Protein AF-A0A257RUN4-F1 (afdb_monomer_lite)

Sequence (167 aa):
LTRYGQDESTIVAGILHDVVEDCIREHYTRDMLEQRIGDKFGPEALDKATAAAERILDDDGVELSHQERKDDYLTRLAQAPDGARWVAAAEAIHNASTILADLKRTIDPDSVWGRFHWGKDGTIRWYRRLYERLLDQGFKAPIMHELGQAVEALERQSEIHTLSSHT

Radius of gyration: 16.94 Å; chains: 1; bounding box: 47×38×40 Å

pLDDT: mean 93.84, std 9.88, range [38.5, 98.69]

Secondary structure (DSSP, 8-state):
-GGGT--HHHHHHHHHHHHHHHHHHTT--HHHHIIIIIHHH-HHHHHHHHHHSPPSB-TTSPBPPHHHHHHHHHHHHHHS-HHHHHHHHHHHHHHHHHHHHHHHH-S-SHHHHTTSTTHHHHHHHHHHHHHHHHHHTT---THHHHHHHHHHHHHHHHHHHHHHTT-

Foldseek 3Di:
DVVQVDDQLLVLLLVCQVVLQVCQVVVPDPVRCCVPPCVVRNPSSSLLSNLLHFHQADPVRHGDDPVRSLVVSLVSVLVHDLSNLVSNLVVLLVVLVVLLVCCVPDPDNQVSQVVDPLGQVVVLVSLVSSLVSCVVSVVPRPSSVSSVVSSVSSVVVVVVVVVVVVD

Structure (mmCIF, N/CA/C/O backbone):
data_AF-A0A257RUN4-F1
#
_entry.id   AF-A0A257RUN4-F1
#
loop_
_atom_site.group_PDB
_atom_site.id
_atom_site.type_symbol
_atom_site.label_atom_id
_atom_site.label_alt_id
_atom_site.label_comp_id
_atom_site.label_asym_id
_atom_site.label_entity_id
_atom_site.label_seq_id
_atom_site.pdbx_PDB_ins_code
_atom_site.Cartn_x
_atom_site.Cartn_y
_atom_site.Cartn_z
_atom_site.occupancy
_atom_site.B_iso_or_equiv
_atom_site.auth_seq_id
_atom_site.auth_comp_id
_atom_site.auth_asym_id
_atom_site.auth_atom_id
_atom_site.pdbx_PDB_model_num
ATOM 1 N N . LEU A 1 1 ? -6.415 -11.940 1.304 1.00 97.25 1 LEU A N 1
ATOM 2 C CA . LEU A 1 1 ? -6.977 -11.699 2.656 1.00 97.25 1 LEU A CA 1
ATOM 3 C C . LEU A 1 1 ? -7.804 -12.881 3.169 1.00 97.25 1 LEU A C 1
ATOM 5 O O . LEU A 1 1 ? -7.359 -13.520 4.109 1.00 97.25 1 LEU A O 1
ATOM 9 N N . THR A 1 2 ? -8.911 -13.275 2.524 1.00 97.50 2 THR A N 1
ATOM 10 C CA . THR A 1 2 ? -9.735 -14.431 2.963 1.00 97.50 2 THR A CA 1
ATOM 11 C C . THR A 1 2 ? -8.955 -15.748 3.078 1.00 97.50 2 THR A C 1
ATOM 13 O O . THR A 1 2 ? -9.112 -16.470 4.055 1.00 97.50 2 THR A O 1
ATOM 16 N N . ARG A 1 3 ? -8.040 -16.029 2.133 1.00 97.31 3 ARG A N 1
ATOM 17 C CA . ARG A 1 3 ? -7.131 -17.201 2.168 1.00 97.31 3 ARG A CA 1
ATOM 18 C C . ARG A 1 3 ? -6.248 -17.268 3.424 1.00 97.31 3 ARG A C 1
ATOM 20 O O . ARG A 1 3 ? -5.768 -18.338 3.769 1.00 97.31 3 ARG A O 1
ATOM 27 N N . TYR A 1 4 ? -6.047 -16.132 4.086 1.00 97.31 4 TYR A N 1
ATOM 28 C CA . TYR A 1 4 ? -5.249 -15.993 5.300 1.00 97.31 4 TYR A CA 1
ATOM 29 C C . TYR A 1 4 ? -6.106 -15.839 6.565 1.00 97.31 4 TYR A C 1
ATOM 31 O O . TYR A 1 4 ? -5.572 -15.488 7.613 1.00 97.31 4 TYR A O 1
ATOM 39 N N . GLY A 1 5 ? -7.424 -16.061 6.474 1.00 97.62 5 GLY A N 1
ATOM 40 C CA . GLY A 1 5 ? -8.329 -16.016 7.626 1.00 97.62 5 GLY A CA 1
ATOM 41 C C . GLY A 1 5 ? -8.415 -14.651 8.311 1.00 97.62 5 GLY A C 1
ATOM 42 O O . GLY A 1 5 ? -8.646 -14.602 9.514 1.00 97.62 5 GLY A O 1
ATOM 43 N N . GLN A 1 6 ? -8.183 -13.559 7.575 1.00 98.44 6 GLN A N 1
ATOM 44 C CA . GLN A 1 6 ? -8.330 -12.207 8.120 1.00 98.44 6 GLN A CA 1
ATOM 45 C C . GLN A 1 6 ? -9.785 -11.910 8.492 1.00 98.44 6 GLN A C 1
ATOM 47 O O . GLN A 1 6 ? -10.707 -12.490 7.917 1.00 98.44 6 GLN A O 1
ATOM 52 N N . ASP A 1 7 ? -9.976 -11.005 9.450 1.00 98.00 7 ASP A N 1
ATOM 53 C CA . ASP A 1 7 ? -11.299 -10.580 9.891 1.00 98.00 7 ASP A CA 1
ATOM 54 C C . ASP A 1 7 ? -12.075 -9.860 8.774 1.00 98.00 7 ASP A C 1
ATOM 56 O O . ASP A 1 7 ? -11.500 -9.364 7.799 1.00 98.00 7 ASP A O 1
ATOM 60 N N . GLU A 1 8 ? -13.399 -9.805 8.928 1.00 98.25 8 GLU A N 1
ATOM 61 C CA . GLU A 1 8 ? -14.303 -9.235 7.928 1.00 98.25 8 GLU A CA 1
ATOM 62 C C . GLU A 1 8 ? -13.941 -7.790 7.583 1.00 98.25 8 GLU A C 1
ATOM 64 O O . GLU A 1 8 ? -13.866 -7.450 6.405 1.00 98.25 8 GLU A O 1
ATOM 69 N N . SER A 1 9 ? -13.632 -6.956 8.577 1.00 98.38 9 SER A N 1
ATOM 70 C CA . SER A 1 9 ? -13.326 -5.548 8.326 1.00 98.38 9 SER A CA 1
ATOM 71 C C . SER A 1 9 ? -11.999 -5.358 7.580 1.00 98.38 9 SER A C 1
ATOM 73 O O . SER A 1 9 ? -11.923 -4.507 6.700 1.00 98.38 9 SER A O 1
ATOM 75 N N . THR A 1 10 ? -10.983 -6.195 7.828 1.00 98.69 10 THR A N 1
ATOM 76 C CA . THR A 1 10 ? -9.750 -6.233 7.020 1.00 98.69 10 THR A CA 1
ATOM 77 C C . THR A 1 10 ? -10.029 -6.695 5.585 1.00 98.69 10 THR A C 1
ATOM 79 O O . THR A 1 10 ? -9.495 -6.123 4.636 1.00 98.69 10 THR A O 1
ATOM 82 N N . ILE A 1 11 ? -10.874 -7.715 5.393 1.00 98.69 11 ILE A N 1
ATOM 83 C CA . ILE A 1 11 ? -11.258 -8.184 4.051 1.00 98.69 11 ILE A CA 1
ATOM 84 C C . ILE A 1 11 ? -11.994 -7.080 3.285 1.00 98.69 11 ILE A C 1
ATOM 86 O O . ILE A 1 11 ? -11.647 -6.803 2.137 1.00 98.69 11 ILE A O 1
ATOM 90 N N . VAL A 1 12 ? -12.980 -6.444 3.917 1.00 98.56 12 VAL A N 1
ATOM 91 C CA . VAL A 1 12 ? -13.766 -5.350 3.334 1.00 98.56 12 VAL A CA 1
ATOM 92 C C . VAL A 1 12 ? -12.875 -4.144 3.037 1.00 98.56 12 VAL A C 1
ATOM 94 O O . VAL A 1 12 ? -12.968 -3.592 1.945 1.00 98.56 12 VAL A O 1
ATOM 97 N N . ALA A 1 13 ? -11.946 -3.792 3.930 1.00 98.62 13 ALA A N 1
ATOM 98 C CA . ALA A 1 13 ? -10.961 -2.740 3.686 1.00 98.62 13 ALA A CA 1
ATOM 99 C C . ALA A 1 13 ? -10.125 -3.007 2.426 1.00 98.62 13 ALA A C 1
ATOM 101 O O . ALA A 1 13 ? -9.924 -2.104 1.622 1.00 98.62 13 ALA A O 1
ATOM 102 N N . GLY A 1 14 ? -9.695 -4.254 2.207 1.00 98.25 14 GLY A N 1
ATOM 103 C CA . GLY A 1 14 ? -8.972 -4.625 0.990 1.00 98.25 14 GLY A CA 1
ATOM 104 C C . GLY A 1 14 ? -9.810 -4.535 -0.287 1.00 98.25 14 GLY A C 1
ATOM 105 O O . GLY A 1 14 ? -9.267 -4.227 -1.339 1.00 98.25 14 GLY A O 1
ATOM 106 N N . ILE A 1 15 ? -11.124 -4.773 -0.211 1.00 98.31 15 ILE A N 1
ATOM 107 C CA . ILE A 1 15 ? -12.045 -4.588 -1.349 1.00 98.31 15 ILE A CA 1
ATOM 108 C C . ILE A 1 15 ? -12.252 -3.096 -1.645 1.00 98.31 15 ILE A C 1
ATOM 110 O O . ILE A 1 15 ? -12.393 -2.710 -2.802 1.00 98.31 15 ILE A O 1
ATOM 114 N N . LEU A 1 16 ? -12.298 -2.267 -0.601 1.00 97.88 16 LEU A N 1
ATOM 115 C CA . LEU A 1 16 ? -12.589 -0.837 -0.697 1.00 97.88 16 LEU A CA 1
ATOM 116 C C . LEU A 1 16 ? -11.354 0.036 -0.935 1.00 97.88 16 LEU A C 1
ATOM 118 O O . LEU A 1 16 ? -11.533 1.223 -1.186 1.00 97.88 16 LEU A O 1
ATOM 122 N N . HIS A 1 17 ? -10.145 -0.520 -0.842 1.00 97.69 17 HIS A N 1
ATOM 123 C CA . HIS A 1 17 ? -8.881 0.216 -0.901 1.00 97.69 17 HIS A CA 1
ATOM 124 C C . HIS A 1 17 ? -8.841 1.234 -2.049 1.00 97.69 17 HIS A C 1
ATOM 126 O O . HIS A 1 17 ? -8.769 2.432 -1.787 1.00 97.69 17 HIS A O 1
ATOM 132 N N . ASP A 1 18 ? -8.992 0.772 -3.294 1.00 97.00 18 ASP A N 1
ATOM 133 C CA . ASP A 1 18 ? -8.890 1.638 -4.476 1.00 97.00 18 ASP A CA 1
ATOM 134 C C . ASP A 1 18 ? -9.993 2.703 -4.496 1.00 97.00 18 ASP A C 1
ATOM 136 O O . ASP A 1 18 ? -9.744 3.856 -4.826 1.00 97.00 18 ASP A O 1
ATOM 140 N N . VAL A 1 19 ? -11.208 2.353 -4.055 1.00 97.31 19 VAL A N 1
ATOM 141 C CA . VAL A 1 19 ? -12.326 3.307 -3.956 1.00 97.31 19 VAL A CA 1
ATOM 142 C C . VAL A 1 19 ? -12.017 4.408 -2.942 1.00 97.31 19 VAL A C 1
ATOM 144 O O . VAL A 1 19 ? -12.324 5.575 -3.184 1.00 97.31 19 VAL A O 1
ATOM 147 N N . VAL A 1 20 ? -11.435 4.050 -1.795 1.00 97.75 20 VAL A N 1
ATOM 148 C CA . VAL A 1 20 ? -11.030 5.012 -0.762 1.00 97.75 20 VAL A CA 1
ATOM 149 C C . VAL A 1 20 ? -9.884 5.886 -1.267 1.00 97.75 20 VAL A C 1
ATOM 151 O O . VAL A 1 20 ? -9.960 7.104 -1.115 1.00 97.75 20 VAL A O 1
ATOM 154 N N . GLU A 1 21 ? -8.864 5.301 -1.895 1.00 96.50 21 GLU A N 1
ATOM 155 C CA . GLU A 1 21 ? -7.733 6.046 -2.456 1.00 96.50 21 GLU A CA 1
ATOM 156 C C . GLU A 1 21 ? -8.186 7.029 -3.546 1.00 96.50 21 GLU A C 1
ATOM 158 O O . GLU A 1 21 ? -7.807 8.202 -3.515 1.00 96.50 21 GLU A O 1
ATOM 163 N N . ASP A 1 22 ? -9.068 6.605 -4.451 1.00 97.00 22 ASP A N 1
ATOM 164 C CA . ASP A 1 22 ? -9.644 7.472 -5.481 1.00 97.00 22 ASP A CA 1
ATOM 165 C C . ASP A 1 22 ? -10.446 8.624 -4.865 1.00 97.00 22 ASP A C 1
ATOM 167 O O . ASP A 1 22 ? -10.263 9.780 -5.248 1.00 97.00 22 ASP A O 1
ATOM 171 N N . CYS A 1 23 ? -11.270 8.358 -3.845 1.00 97.19 23 CYS A N 1
ATOM 172 C CA . CYS A 1 23 ? -11.991 9.420 -3.140 1.00 97.19 23 CYS A CA 1
ATOM 173 C C . CYS A 1 23 ? -11.031 10.420 -2.470 1.00 97.19 23 CYS A C 1
ATOM 175 O O . CYS A 1 23 ? -11.267 11.628 -2.517 1.00 97.19 23 CYS A O 1
ATOM 177 N N . ILE A 1 24 ? -9.938 9.942 -1.865 1.00 95.50 24 ILE A N 1
ATOM 178 C CA . ILE A 1 24 ? -8.910 10.810 -1.272 1.00 95.50 24 ILE A CA 1
ATOM 179 C C . ILE A 1 24 ? -8.272 11.685 -2.355 1.00 95.50 24 ILE A C 1
ATOM 181 O O . ILE A 1 24 ? -8.134 12.892 -2.162 1.00 95.50 24 ILE A O 1
ATOM 185 N N . ARG A 1 25 ? -7.938 11.115 -3.519 1.00 94.81 25 ARG A N 1
ATOM 186 C CA . ARG A 1 25 ? -7.399 11.864 -4.668 1.00 94.81 25 ARG A CA 1
ATOM 187 C C . ARG A 1 25 ? -8.387 12.897 -5.214 1.00 94.81 25 ARG A C 1
ATOM 189 O O . ARG A 1 25 ? -7.974 13.966 -5.660 1.00 94.81 25 ARG A O 1
ATOM 196 N N . GLU A 1 26 ? -9.682 12.618 -5.124 1.00 96.06 26 GLU A N 1
ATOM 197 C CA . GLU A 1 26 ? -10.772 13.550 -5.436 1.00 96.06 26 GLU A CA 1
ATOM 198 C C . GLU A 1 26 ? -11.079 14.552 -4.302 1.00 96.06 26 GLU A C 1
ATOM 200 O O . GLU A 1 26 ? -12.071 15.276 -4.377 1.00 96.06 26 GLU A O 1
ATOM 205 N N . HIS A 1 27 ? -10.225 14.645 -3.275 1.00 94.88 27 HIS A N 1
ATOM 206 C CA . HIS A 1 27 ? -10.343 15.587 -2.153 1.00 94.88 27 HIS A CA 1
ATOM 207 C C . HIS A 1 27 ? -11.601 15.388 -1.288 1.00 94.88 27 HIS A C 1
ATOM 209 O O . HIS A 1 27 ? -12.130 16.341 -0.708 1.00 94.88 27 HIS A O 1
ATOM 215 N N . TYR A 1 28 ? -12.090 14.152 -1.165 1.00 96.25 28 TYR A N 1
ATOM 216 C CA . TYR A 1 28 ? -13.171 13.847 -0.230 1.00 96.25 28 TYR A CA 1
ATOM 217 C C . TYR A 1 28 ? -12.690 14.041 1.209 1.00 96.25 28 TYR A C 1
ATOM 219 O O . TYR A 1 28 ? -11.625 13.559 1.598 1.00 96.25 28 TYR A O 1
ATOM 227 N N . THR A 1 29 ? -13.497 14.726 2.021 1.00 94.50 29 THR A N 1
ATOM 228 C CA . THR A 1 29 ? -13.201 14.895 3.447 1.00 94.50 29 THR A CA 1
ATOM 229 C C . THR A 1 29 ? -13.443 13.598 4.217 1.00 94.50 29 THR A C 1
ATOM 231 O O . THR A 1 29 ? -14.158 12.700 3.759 1.00 94.50 29 THR A O 1
ATOM 234 N N . ARG A 1 30 ? -12.899 13.525 5.436 1.00 94.31 30 ARG A N 1
ATOM 235 C CA . ARG A 1 30 ? -13.165 12.424 6.368 1.00 94.31 30 ARG A CA 1
ATOM 236 C C . ARG A 1 30 ? -14.669 12.193 6.562 1.00 94.31 30 ARG A C 1
ATOM 238 O O . ARG A 1 30 ? -15.123 11.068 6.388 1.00 94.31 30 ARG A O 1
ATOM 245 N N . ASP A 1 31 ? -15.437 13.253 6.801 1.00 97.50 31 ASP A N 1
ATOM 246 C CA . ASP A 1 31 ? -16.893 13.174 6.978 1.00 97.50 31 ASP A CA 1
ATOM 247 C C . ASP A 1 31 ? -17.602 12.600 5.739 1.00 97.50 31 ASP A C 1
ATOM 249 O O . ASP A 1 31 ? -18.541 11.812 5.852 1.00 97.50 31 ASP A O 1
ATOM 253 N N . MET A 1 32 ? -17.149 12.961 4.532 1.00 97.75 32 MET A N 1
ATOM 254 C CA . MET A 1 32 ? -17.716 12.425 3.290 1.00 97.75 32 MET A CA 1
ATOM 255 C C . MET A 1 32 ? -17.431 10.928 3.134 1.00 97.75 32 MET A C 1
ATOM 257 O O . MET A 1 32 ? -18.308 10.185 2.684 1.00 97.75 32 MET A O 1
ATOM 261 N N . LEU A 1 33 ? -16.222 10.482 3.488 1.00 97.38 33 LEU A N 1
ATOM 262 C CA . LEU A 1 33 ? -15.851 9.065 3.474 1.00 97.38 33 LEU A CA 1
ATOM 263 C C . LEU A 1 33 ? -16.657 8.271 4.508 1.00 97.38 33 LEU A C 1
ATOM 265 O O . LEU A 1 33 ? -17.166 7.195 4.191 1.00 97.38 33 LEU A O 1
ATOM 269 N N . GLU A 1 34 ? -16.842 8.815 5.711 1.00 97.81 34 GLU A N 1
ATOM 270 C CA . GLU A 1 34 ? -17.675 8.202 6.750 1.00 97.81 34 GLU A CA 1
ATOM 271 C C . GLU A 1 34 ? -19.115 8.018 6.267 1.00 97.81 34 GLU A C 1
ATOM 273 O O . GLU A 1 34 ? -19.611 6.895 6.255 1.00 97.81 34 GLU A O 1
ATOM 278 N N . GLN A 1 35 ? -19.744 9.065 5.731 1.00 97.44 35 GLN A N 1
ATOM 279 C CA . GLN A 1 35 ? -21.124 8.984 5.237 1.00 97.44 35 GLN A CA 1
ATOM 280 C C . GLN A 1 35 ? -21.299 8.014 4.059 1.00 97.44 35 GLN A C 1
ATOM 282 O O . GLN A 1 35 ? -22.331 7.358 3.903 1.00 97.44 35 GLN A O 1
ATOM 287 N N . ARG A 1 36 ? -20.318 7.949 3.153 1.00 94.94 36 ARG A N 1
ATOM 288 C CA . ARG A 1 36 ? -20.455 7.167 1.912 1.00 94.94 36 ARG A CA 1
ATOM 289 C C . ARG A 1 36 ? -20.037 5.716 2.061 1.00 94.94 36 ARG A C 1
ATOM 291 O O . ARG A 1 36 ? -20.609 4.865 1.368 1.00 94.94 36 ARG A O 1
ATOM 298 N N . ILE A 1 37 ? -19.046 5.466 2.911 1.00 96.69 37 ILE A N 1
ATOM 299 C CA . ILE A 1 37 ? -18.367 4.182 3.062 1.00 96.69 37 ILE A CA 1
ATOM 300 C C . ILE A 1 37 ? -18.531 3.673 4.494 1.00 96.69 37 ILE A C 1
ATOM 302 O O . ILE A 1 37 ? -19.047 2.572 4.676 1.00 96.69 37 ILE A O 1
ATOM 306 N N . GLY A 1 38 ? -18.163 4.473 5.497 1.00 96.50 38 GLY A N 1
ATOM 307 C CA . GLY A 1 38 ? -18.231 4.092 6.913 1.00 96.50 38 GLY A CA 1
ATOM 308 C C . GLY A 1 38 ? -19.628 3.643 7.359 1.00 96.50 38 GLY A C 1
ATOM 309 O O . GLY A 1 38 ? -19.766 2.561 7.922 1.00 96.50 38 GLY A O 1
ATOM 310 N N . ASP A 1 39 ? -20.673 4.397 7.012 1.00 97.38 39 ASP A N 1
ATOM 311 C CA . ASP A 1 39 ? -22.069 4.091 7.365 1.00 97.38 39 ASP A CA 1
ATOM 312 C C . ASP A 1 39 ? -22.579 2.772 6.758 1.00 97.38 39 ASP A C 1
ATOM 314 O O . ASP A 1 39 ? -23.511 2.159 7.278 1.00 97.38 39 ASP A O 1
ATOM 318 N N . LYS A 1 40 ? -21.985 2.323 5.645 1.00 97.31 40 LYS A N 1
ATOM 319 C CA . LYS A 1 40 ? -22.417 1.118 4.914 1.00 97.31 40 LYS A CA 1
ATOM 320 C C . LYS A 1 40 ? -21.579 -0.110 5.235 1.00 97.31 40 LYS A C 1
ATOM 322 O O . LYS A 1 40 ? -22.109 -1.216 5.266 1.00 97.31 40 LYS A O 1
ATOM 327 N N . PHE A 1 41 ? -20.277 0.085 5.405 1.00 97.62 41 PHE A N 1
ATOM 328 C CA . PHE A 1 41 ? -19.284 -0.988 5.473 1.00 97.62 41 PHE A CA 1
ATOM 329 C C . PHE A 1 41 ? -18.557 -1.048 6.821 1.00 97.62 41 PHE A C 1
ATOM 331 O O . PHE A 1 41 ? -17.767 -1.959 7.054 1.00 97.62 41 PHE A O 1
ATOM 338 N N . GLY A 1 42 ? -18.855 -0.109 7.719 1.00 97.69 42 GLY A N 1
ATOM 339 C CA . GLY A 1 42 ? -18.301 -0.015 9.061 1.00 97.69 42 GLY A CA 1
ATOM 340 C C . GLY A 1 42 ? -17.096 0.933 9.148 1.00 97.69 42 GLY A C 1
ATOM 341 O O . GLY A 1 42 ? -16.266 0.973 8.234 1.00 97.69 42 GLY A O 1
ATOM 342 N N . PRO A 1 43 ? -16.951 1.668 10.269 1.00 97.50 43 PRO A N 1
ATOM 343 C CA . PRO A 1 43 ? -15.849 2.612 10.466 1.00 97.50 43 PRO A CA 1
ATOM 344 C C . PRO A 1 43 ? -14.486 1.913 10.486 1.00 97.50 43 PRO A C 1
ATOM 346 O O . PRO A 1 43 ? -13.516 2.434 9.952 1.00 97.50 43 PRO A O 1
ATOM 349 N N . GLU A 1 44 ? -14.420 0.690 11.012 1.00 98.06 44 GLU A N 1
ATOM 350 C CA . GLU A 1 44 ? -13.165 -0.054 11.130 1.00 98.06 44 GLU A CA 1
ATOM 351 C C . GLU A 1 44 ? -12.590 -0.468 9.762 1.00 98.06 44 GLU A C 1
ATOM 353 O O . GLU A 1 44 ? -11.376 -0.439 9.557 1.00 98.06 44 GLU A O 1
ATOM 358 N N . ALA A 1 45 ? -13.456 -0.819 8.802 1.00 98.25 45 ALA A N 1
ATOM 359 C CA . ALA A 1 45 ? -13.037 -1.122 7.436 1.00 98.25 45 ALA A CA 1
ATOM 360 C C . ALA A 1 45 ? -12.551 0.142 6.711 1.00 98.25 45 ALA A C 1
ATOM 362 O O . ALA A 1 45 ? -11.528 0.107 6.026 1.00 98.25 45 ALA A O 1
ATOM 363 N N . LEU A 1 46 ? -13.247 1.268 6.907 1.00 98.31 46 LEU A N 1
ATOM 364 C CA . LEU A 1 46 ? -12.830 2.559 6.364 1.00 98.31 46 LEU A CA 1
ATOM 365 C C . LEU A 1 46 ? -11.480 3.007 6.941 1.00 98.31 46 LEU A C 1
ATOM 367 O O . LEU A 1 46 ? -10.609 3.427 6.180 1.00 98.31 46 LEU A O 1
ATOM 371 N N . ASP A 1 47 ? -11.277 2.889 8.253 1.00 97.75 47 ASP A N 1
ATOM 372 C CA . ASP A 1 47 ? -10.022 3.266 8.908 1.00 97.75 47 ASP A CA 1
ATOM 373 C C . ASP A 1 47 ? -8.846 2.430 8.389 1.00 97.75 47 ASP A C 1
ATOM 375 O O . ASP A 1 47 ? -7.791 2.976 8.065 1.00 97.75 47 ASP A O 1
ATOM 379 N N . LYS A 1 48 ? -9.033 1.111 8.233 1.00 98.31 48 LYS A N 1
ATOM 380 C CA . LYS A 1 48 ? -8.010 0.210 7.676 1.00 98.31 48 LYS A CA 1
ATOM 381 C C . LYS A 1 48 ? -7.692 0.532 6.214 1.00 98.31 48 LYS A C 1
ATOM 383 O O . LYS A 1 48 ? -6.517 0.566 5.860 1.00 98.31 48 LYS A O 1
ATOM 388 N N . ALA A 1 49 ? -8.707 0.792 5.387 1.00 97.94 49 ALA A N 1
ATOM 389 C CA . ALA A 1 49 ? -8.513 1.169 3.986 1.00 97.94 49 ALA A CA 1
ATOM 390 C C . ALA A 1 49 ? -7.796 2.522 3.861 1.00 97.94 49 ALA A C 1
ATOM 392 O O . ALA A 1 49 ? -6.823 2.638 3.127 1.00 97.94 49 ALA A O 1
ATOM 393 N N . THR A 1 50 ? -8.205 3.517 4.651 1.00 97.25 50 THR A N 1
ATOM 394 C CA . THR A 1 50 ? -7.582 4.851 4.674 1.00 97.25 50 THR A CA 1
ATOM 395 C C . THR A 1 50 ? -6.125 4.783 5.139 1.00 97.25 50 THR A C 1
ATOM 397 O O . THR A 1 50 ? -5.255 5.437 4.570 1.00 97.25 50 THR A O 1
ATOM 400 N N . ALA A 1 51 ? -5.828 3.969 6.156 1.00 97.00 51 ALA A N 1
ATOM 401 C CA . ALA A 1 51 ? -4.464 3.776 6.644 1.00 97.00 51 ALA A CA 1
ATOM 402 C C . ALA A 1 51 ? -3.557 3.047 5.635 1.00 97.00 51 ALA A C 1
ATOM 404 O O . ALA A 1 51 ? -2.341 3.232 5.678 1.00 97.00 51 ALA A O 1
ATOM 405 N N . ALA A 1 52 ? -4.137 2.242 4.741 1.00 97.31 52 ALA A N 1
ATOM 406 C CA . ALA A 1 52 ? -3.431 1.572 3.650 1.00 97.31 52 ALA A CA 1
ATOM 407 C C . ALA A 1 52 ? -3.329 2.421 2.367 1.00 97.31 52 ALA A C 1
ATOM 409 O O . ALA A 1 52 ? -2.605 2.028 1.463 1.00 97.31 52 ALA A O 1
ATOM 410 N N . ALA A 1 53 ? -3.993 3.579 2.303 1.00 96.50 53 ALA A N 1
ATOM 411 C CA . ALA A 1 53 ? -3.993 4.452 1.134 1.00 96.50 53 ALA A CA 1
ATOM 412 C C . ALA A 1 53 ? -2.951 5.585 1.228 1.00 96.50 53 ALA A C 1
ATOM 414 O O . ALA A 1 53 ? -2.569 6.069 2.309 1.00 96.50 53 ALA A O 1
ATOM 415 N N . GLU A 1 54 ? -2.522 6.069 0.063 1.00 95.38 54 GLU A N 1
ATOM 416 C CA . GLU A 1 54 ? -1.772 7.317 -0.068 1.00 95.38 54 GLU A CA 1
ATOM 417 C C . GLU A 1 54 ? -2.673 8.524 0.210 1.00 95.38 54 GLU A C 1
ATOM 419 O O . GLU A 1 54 ? -3.773 8.642 -0.327 1.00 95.38 54 GLU A O 1
ATOM 424 N N . ARG A 1 55 ? -2.189 9.458 1.034 1.00 94.12 55 ARG A N 1
ATOM 425 C CA . ARG A 1 55 ? -2.836 10.763 1.203 1.00 94.12 55 ARG A CA 1
ATOM 426 C C . ARG A 1 55 ? -2.257 11.761 0.214 1.00 94.12 55 ARG A C 1
ATOM 428 O O . ARG A 1 55 ? -1.114 11.624 -0.212 1.00 94.12 55 ARG A O 1
ATOM 435 N N . ILE A 1 56 ? -3.044 12.775 -0.127 1.00 96.25 56 ILE A N 1
ATOM 436 C CA . ILE A 1 56 ? -2.630 13.839 -1.051 1.00 96.25 56 ILE A CA 1
ATOM 437 C C . ILE A 1 56 ? -2.200 15.130 -0.346 1.00 96.25 56 ILE A C 1
ATOM 439 O O . ILE A 1 56 ? -1.510 15.934 -0.963 1.00 96.25 56 ILE A O 1
ATOM 443 N N . LEU A 1 57 ? -2.568 15.304 0.927 1.00 94.62 57 LEU A N 1
ATOM 444 C CA . LEU A 1 57 ? -2.196 16.444 1.767 1.00 94.62 57 LEU A CA 1
ATOM 445 C C . LEU A 1 57 ? -1.399 15.961 2.985 1.00 94.62 57 LEU A C 1
ATOM 447 O O . LEU A 1 57 ? -1.701 14.889 3.516 1.00 94.62 57 LEU A O 1
ATOM 451 N N . ASP A 1 58 ? -0.427 16.745 3.441 1.00 93.19 5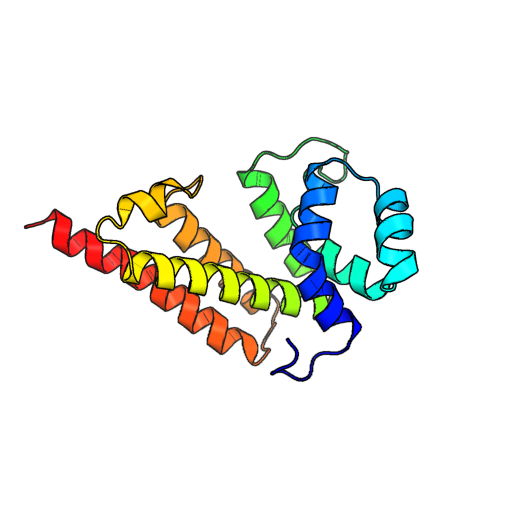8 ASP A N 1
ATOM 452 C CA . ASP A 1 58 ? 0.245 16.520 4.724 1.00 93.19 58 ASP A CA 1
ATOM 453 C C . ASP A 1 58 ? -0.628 16.927 5.931 1.00 93.19 58 ASP A C 1
ATOM 455 O O . ASP A 1 58 ? -1.822 17.207 5.798 1.00 93.19 58 ASP A O 1
ATOM 459 N N . ASP A 1 59 ? -0.048 16.905 7.136 1.00 90.06 59 ASP A N 1
ATOM 460 C CA . ASP A 1 59 ? -0.759 17.247 8.377 1.00 90.06 59 ASP A CA 1
ATOM 461 C C . ASP A 1 59 ? -1.082 18.747 8.497 1.00 90.06 59 ASP A C 1
ATOM 463 O O . ASP A 1 59 ? -2.003 19.115 9.227 1.00 90.06 59 ASP A O 1
ATOM 467 N N . ASP A 1 60 ? -0.376 19.596 7.744 1.00 93.31 60 ASP A N 1
ATOM 468 C CA . ASP A 1 60 ? -0.595 21.042 7.662 1.00 93.31 60 ASP A CA 1
ATOM 469 C C . ASP A 1 60 ? -1.543 21.421 6.501 1.00 93.31 60 ASP A C 1
ATOM 471 O O . ASP A 1 60 ? -1.877 22.595 6.314 1.00 93.31 60 ASP A O 1
ATOM 475 N N . GLY A 1 61 ? -2.018 20.434 5.731 1.00 91.81 61 GLY A N 1
ATOM 476 C CA . GLY A 1 61 ? -2.922 20.625 4.597 1.00 91.81 61 GLY A CA 1
ATOM 477 C C . GLY A 1 61 ? -2.2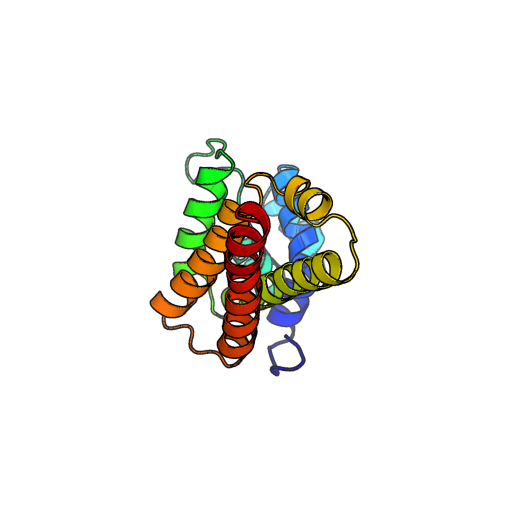24 21.035 3.296 1.00 91.81 61 GLY A C 1
ATOM 478 O O . GLY A 1 61 ? -2.886 21.541 2.388 1.00 91.81 61 GLY A O 1
ATOM 479 N N . VAL A 1 62 ? -0.908 20.839 3.189 1.00 94.81 62 VAL A N 1
ATOM 480 C CA . VAL A 1 62 ? -0.114 21.141 1.992 1.00 94.81 62 VAL A CA 1
ATOM 481 C C . VAL A 1 62 ? -0.138 19.956 1.031 1.00 94.81 62 VAL A C 1
ATOM 483 O O . VAL A 1 62 ? 0.015 18.807 1.440 1.00 94.81 62 VAL A O 1
ATOM 486 N N . GLU A 1 63 ? -0.325 20.226 -0.265 1.00 95.69 63 GLU A N 1
ATOM 487 C CA . GLU A 1 63 ? -0.342 19.175 -1.284 1.00 95.69 63 GLU A CA 1
ATOM 488 C C . GLU A 1 63 ? 1.036 18.526 -1.456 1.00 95.69 63 GLU A C 1
ATOM 490 O O . GLU A 1 63 ? 2.033 19.192 -1.732 1.00 95.69 63 GLU A O 1
ATOM 495 N N . LEU A 1 64 ? 1.059 17.200 -1.335 1.00 96.56 64 LEU A N 1
ATOM 496 C CA . LEU A 1 64 ? 2.249 16.375 -1.486 1.00 96.56 64 LEU A CA 1
ATOM 497 C C . LEU A 1 64 ? 2.521 16.079 -2.966 1.00 96.56 64 LEU A C 1
ATOM 499 O O . LEU A 1 64 ? 1.621 15.663 -3.710 1.00 96.56 64 LEU A O 1
ATOM 503 N N . SER A 1 65 ? 3.782 16.181 -3.384 1.00 95.19 65 SER A N 1
ATOM 504 C CA . SER A 1 65 ? 4.251 15.638 -4.663 1.00 95.19 65 SER A CA 1
ATOM 505 C C . SER A 1 65 ? 4.163 14.108 -4.688 1.00 95.19 65 SER A C 1
ATOM 507 O O . SER A 1 65 ? 4.115 13.452 -3.651 1.00 95.19 65 SER A O 1
ATOM 509 N N . HIS A 1 66 ? 4.208 13.493 -5.874 1.00 91.56 66 HIS A N 1
ATOM 510 C CA . HIS A 1 66 ? 4.163 12.028 -6.004 1.00 91.56 66 HIS A CA 1
ATOM 511 C C . HIS A 1 66 ? 5.225 11.293 -5.172 1.00 91.56 66 HIS A C 1
ATOM 513 O O . HIS A 1 66 ? 4.945 10.228 -4.625 1.00 91.56 66 HIS A O 1
ATOM 519 N N . GLN A 1 67 ? 6.436 11.847 -5.075 1.00 93.06 67 GLN A N 1
ATOM 520 C CA . GLN A 1 67 ? 7.498 11.257 -4.263 1.00 93.06 67 GLN A CA 1
ATOM 521 C C . GLN A 1 67 ? 7.176 11.377 -2.769 1.00 93.06 67 GLN A C 1
ATOM 523 O O . GLN A 1 67 ? 7.288 10.393 -2.039 1.00 93.06 67 GLN A O 1
ATOM 528 N N . GLU A 1 68 ? 6.706 12.546 -2.331 1.00 95.88 68 GLU A N 1
ATOM 529 C CA . GLU A 1 68 ? 6.350 12.782 -0.931 1.00 95.88 68 GLU A CA 1
ATOM 530 C C . GLU A 1 68 ? 5.152 11.937 -0.492 1.00 95.88 68 GLU A C 1
ATOM 532 O O . GLU A 1 68 ? 5.198 11.382 0.598 1.00 95.88 68 GLU A O 1
ATOM 537 N N . ARG A 1 69 ? 4.133 11.738 -1.344 1.00 96.06 69 ARG A N 1
ATOM 538 C CA . ARG A 1 69 ? 2.990 10.843 -1.052 1.00 96.06 69 ARG A CA 1
ATOM 539 C C . ARG A 1 69 ? 3.451 9.435 -0.692 1.00 96.06 69 ARG A C 1
ATOM 541 O O . ARG A 1 69 ? 2.955 8.830 0.253 1.00 96.06 69 ARG A O 1
ATOM 548 N N . LYS A 1 70 ? 4.438 8.928 -1.427 1.00 94.56 70 LYS A N 1
ATOM 549 C CA . LYS A 1 70 ? 4.974 7.573 -1.268 1.00 94.56 70 LYS A CA 1
ATOM 550 C C . LYS A 1 70 ? 5.882 7.454 -0.046 1.00 94.56 70 LYS A C 1
ATOM 552 O O . LYS A 1 70 ? 5.819 6.454 0.666 1.00 94.56 70 LYS A O 1
ATOM 557 N N . ASP A 1 71 ? 6.690 8.473 0.231 1.00 95.25 71 ASP A N 1
ATOM 558 C CA . ASP A 1 71 ? 7.535 8.517 1.429 1.00 95.25 71 ASP A CA 1
ATOM 559 C C . ASP A 1 71 ? 6.705 8.702 2.714 1.00 95.25 71 ASP A C 1
ATOM 561 O O . ASP A 1 71 ? 6.943 8.021 3.719 1.00 95.25 71 ASP A O 1
ATOM 565 N N . ASP A 1 72 ? 5.678 9.549 2.658 1.00 96.06 72 ASP A N 1
ATOM 566 C CA . ASP A 1 72 ? 4.669 9.714 3.703 1.00 96.06 72 ASP A CA 1
ATOM 567 C C . ASP A 1 72 ? 3.894 8.413 3.935 1.00 96.06 72 ASP A C 1
ATOM 569 O O . ASP A 1 72 ? 3.774 7.963 5.074 1.00 96.06 72 ASP A O 1
ATOM 573 N N . TYR A 1 73 ? 3.439 7.749 2.868 1.00 96.81 73 TYR A N 1
ATOM 574 C CA . TYR A 1 73 ? 2.730 6.478 2.977 1.00 96.81 73 TYR A CA 1
ATOM 575 C C . TYR A 1 73 ? 3.568 5.410 3.686 1.00 96.81 73 TYR A C 1
ATOM 577 O O . TYR A 1 73 ? 3.088 4.801 4.640 1.00 96.81 73 TYR A O 1
ATOM 585 N N . LEU A 1 74 ? 4.844 5.234 3.322 1.00 96.44 74 LEU A N 1
ATOM 586 C CA . LEU A 1 74 ? 5.730 4.298 4.029 1.00 96.44 74 LEU A CA 1
ATOM 587 C C . LEU A 1 74 ? 5.919 4.668 5.509 1.00 96.44 74 LEU A C 1
ATOM 589 O O . LEU A 1 74 ? 6.046 3.780 6.356 1.00 96.44 74 LEU A O 1
ATOM 593 N N . THR A 1 75 ? 5.937 5.963 5.827 1.00 94.88 75 THR A N 1
ATOM 594 C CA . THR A 1 75 ? 6.044 6.456 7.207 1.00 94.88 75 THR A CA 1
ATOM 595 C C . THR A 1 75 ? 4.775 6.156 8.001 1.00 94.88 75 THR A C 1
ATOM 597 O O . THR A 1 75 ? 4.856 5.608 9.100 1.00 94.88 75 THR A O 1
ATOM 600 N N . ARG A 1 76 ? 3.594 6.432 7.441 1.00 94.56 76 ARG A N 1
ATOM 601 C CA . ARG A 1 76 ? 2.306 6.144 8.088 1.00 94.56 76 ARG A CA 1
ATOM 602 C C . ARG A 1 76 ? 2.043 4.651 8.219 1.00 94.56 76 ARG A C 1
ATOM 604 O O . ARG A 1 76 ? 1.581 4.212 9.269 1.00 94.56 76 ARG A O 1
ATOM 611 N N . LEU A 1 77 ? 2.410 3.857 7.215 1.00 93.69 77 LEU A N 1
ATOM 612 C CA . LEU A 1 77 ? 2.274 2.401 7.250 1.00 93.69 77 LEU A CA 1
ATOM 613 C C . LEU A 1 77 ? 3.063 1.780 8.414 1.00 93.69 77 LEU A C 1
ATOM 615 O O . LEU A 1 77 ? 2.665 0.750 8.964 1.00 93.69 77 LEU A O 1
ATOM 619 N N . ALA A 1 78 ? 4.140 2.441 8.854 1.00 88.81 78 ALA A N 1
ATOM 620 C CA . ALA A 1 78 ? 4.885 2.024 10.033 1.00 88.81 78 ALA A CA 1
ATOM 621 C C . ALA A 1 78 ? 4.050 2.058 11.317 1.00 88.81 78 ALA A C 1
ATOM 623 O O . ALA A 1 78 ? 4.161 1.160 12.147 1.00 88.81 78 ALA A O 1
ATOM 624 N N . GLN A 1 79 ? 3.166 3.044 11.443 1.00 88.81 79 GLN A N 1
ATOM 625 C CA . GLN A 1 79 ? 2.286 3.221 12.600 1.00 88.81 79 GLN A CA 1
ATOM 626 C C . GLN A 1 79 ? 0.880 2.644 12.376 1.00 88.81 79 GLN A C 1
ATOM 628 O O . GLN A 1 79 ? 0.039 2.698 13.271 1.00 88.81 79 GLN A O 1
ATOM 633 N N . ALA A 1 80 ? 0.610 2.094 11.191 1.00 93.25 80 ALA A N 1
ATOM 634 C CA . ALA A 1 80 ? -0.702 1.587 10.829 1.00 93.25 80 ALA A CA 1
ATOM 635 C C . ALA A 1 80 ? -1.065 0.303 11.603 1.00 93.25 80 ALA A C 1
ATOM 637 O O . ALA A 1 80 ? -0.182 -0.504 11.918 1.00 93.25 80 ALA A O 1
ATOM 638 N N . PRO A 1 81 ? -2.363 0.073 11.878 1.00 93.94 81 PRO A N 1
ATOM 639 C CA . PRO A 1 81 ? -2.823 -1.165 12.495 1.00 93.94 81 PRO A CA 1
ATOM 640 C C . PRO A 1 81 ? -2.540 -2.369 11.588 1.00 93.94 81 PRO A C 1
ATOM 642 O O . PRO A 1 81 ? -2.502 -2.249 10.362 1.00 93.94 81 PRO A O 1
ATOM 645 N N . ASP A 1 82 ? -2.416 -3.559 12.179 1.00 95.69 82 ASP A N 1
ATOM 646 C CA . ASP A 1 82 ? -2.066 -4.778 11.437 1.00 95.69 82 ASP A CA 1
ATOM 647 C C . ASP A 1 82 ? -3.007 -5.063 10.259 1.00 95.69 82 ASP A C 1
ATOM 649 O O . ASP A 1 82 ? -2.538 -5.457 9.194 1.00 95.69 82 ASP A O 1
ATOM 653 N N . GLY A 1 83 ? -4.311 -4.796 10.395 1.00 97.75 83 GLY A N 1
ATOM 654 C CA . GLY A 1 83 ? -5.271 -4.948 9.294 1.00 97.75 83 GLY A CA 1
ATOM 655 C C . GLY A 1 83 ? -4.912 -4.110 8.059 1.00 97.75 83 GLY A C 1
ATOM 656 O O . GLY A 1 83 ? -4.981 -4.606 6.939 1.00 97.75 83 GLY A O 1
ATOM 657 N N . ALA A 1 84 ? -4.437 -2.875 8.246 1.00 97.88 84 ALA A N 1
ATOM 658 C CA . ALA A 1 84 ? -3.986 -2.024 7.144 1.00 97.88 84 ALA A CA 1
ATOM 659 C C . ALA A 1 84 ? -2.685 -2.546 6.511 1.00 97.88 84 ALA A C 1
ATOM 661 O O . ALA A 1 84 ? -2.547 -2.537 5.292 1.00 97.88 84 ALA A O 1
ATOM 662 N N . ARG A 1 85 ? -1.760 -3.094 7.312 1.00 98.12 85 ARG A N 1
ATOM 663 C CA . ARG A 1 85 ? -0.542 -3.753 6.799 1.00 98.12 85 ARG A CA 1
ATOM 664 C C . ARG A 1 85 ? -0.868 -4.995 5.967 1.00 98.12 85 ARG A C 1
ATOM 666 O O . ARG A 1 85 ? -0.232 -5.237 4.944 1.00 98.12 85 ARG A O 1
ATOM 673 N N . TRP A 1 86 ? -1.889 -5.757 6.364 1.00 98.56 86 TRP A N 1
ATOM 674 C CA . TRP A 1 86 ? -2.424 -6.865 5.571 1.00 98.56 86 TRP A CA 1
ATOM 675 C C . TRP A 1 86 ? -3.018 -6.397 4.241 1.00 98.56 86 TRP A C 1
ATOM 677 O O . TRP A 1 86 ? -2.763 -7.036 3.219 1.00 98.56 86 TRP A O 1
ATOM 687 N N . VAL A 1 87 ? -3.787 -5.304 4.247 1.00 98.56 87 VAL A N 1
ATOM 688 C CA . VAL A 1 87 ? -4.337 -4.697 3.025 1.00 98.56 87 VAL A CA 1
ATOM 689 C C . VAL A 1 87 ? -3.212 -4.243 2.098 1.00 98.56 87 VAL A C 1
ATOM 691 O O . VAL A 1 87 ? -3.178 -4.687 0.955 1.00 98.56 87 VAL A O 1
ATOM 694 N N . ALA A 1 88 ? -2.244 -3.479 2.609 1.00 98.25 88 ALA A N 1
ATOM 695 C CA . ALA A 1 88 ? -1.082 -3.013 1.855 1.00 98.25 88 ALA A CA 1
ATOM 696 C C . ALA A 1 88 ? -0.280 -4.170 1.236 1.00 98.25 88 ALA A C 1
ATOM 698 O O . ALA A 1 88 ? 0.069 -4.139 0.061 1.00 98.25 88 ALA A O 1
ATOM 699 N N . ALA A 1 89 ? -0.019 -5.239 1.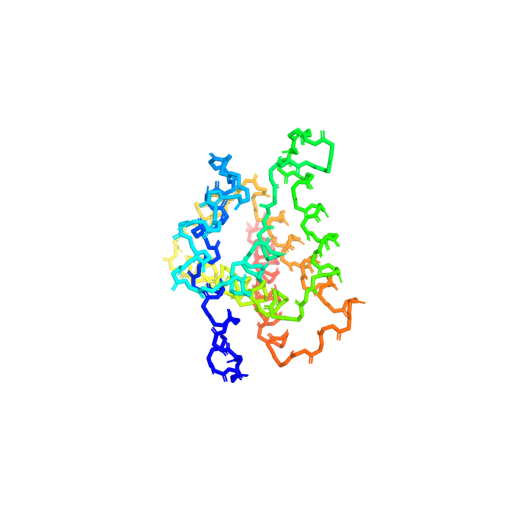998 1.00 98.38 89 ALA A N 1
ATOM 700 C CA . ALA A 1 89 ? 0.682 -6.407 1.470 1.00 98.38 89 ALA A CA 1
ATOM 701 C C . ALA A 1 89 ? -0.124 -7.124 0.372 1.00 98.38 89 ALA A C 1
ATOM 703 O O . ALA A 1 89 ? 0.448 -7.588 -0.614 1.00 98.38 89 ALA A O 1
ATOM 704 N N . ALA A 1 90 ? -1.447 -7.227 0.531 1.00 98.50 90 ALA A N 1
ATOM 705 C CA . ALA A 1 90 ? -2.317 -7.869 -0.449 1.00 98.50 90 ALA A CA 1
ATOM 706 C C . ALA A 1 90 ? -2.444 -7.058 -1.749 1.00 98.50 90 ALA A C 1
ATOM 708 O O . ALA A 1 90 ? -2.391 -7.653 -2.827 1.00 98.50 90 ALA A O 1
ATOM 709 N N . GLU A 1 91 ? -2.581 -5.734 -1.648 1.00 98.25 91 GLU A N 1
ATOM 710 C CA . GLU A 1 91 ? -2.562 -4.805 -2.785 1.00 98.25 91 GLU A CA 1
ATOM 711 C C . GLU A 1 91 ? -1.232 -4.916 -3.537 1.00 98.25 91 GLU A C 1
ATOM 713 O O . GLU A 1 91 ? -1.225 -5.168 -4.744 1.00 98.25 91 GLU A O 1
ATOM 718 N N . ALA A 1 92 ? -0.111 -4.893 -2.815 1.00 98.19 92 ALA A N 1
ATOM 719 C CA . ALA A 1 92 ? 1.207 -4.964 -3.426 1.00 98.19 92 ALA A CA 1
ATOM 720 C C . ALA A 1 92 ? 1.440 -6.291 -4.159 1.00 98.19 92 ALA A C 1
ATOM 722 O O . ALA A 1 92 ? 1.972 -6.299 -5.269 1.00 98.19 92 ALA A O 1
ATOM 723 N N . ILE A 1 93 ? 1.001 -7.417 -3.580 1.00 98.56 93 ILE A N 1
ATOM 724 C CA . ILE A 1 93 ? 1.032 -8.726 -4.251 1.00 98.56 93 ILE A CA 1
ATOM 725 C C . ILE A 1 93 ? 0.187 -8.699 -5.522 1.00 98.56 93 ILE A C 1
ATOM 727 O O . ILE A 1 93 ? 0.642 -9.184 -6.561 1.00 98.56 93 ILE A O 1
ATOM 731 N N . HIS A 1 94 ? -1.037 -8.169 -5.448 1.00 97.88 94 HIS A N 1
ATOM 732 C CA . HIS A 1 94 ? -1.936 -8.107 -6.595 1.00 97.88 94 HIS A CA 1
ATOM 733 C C . HIS A 1 94 ? -1.311 -7.293 -7.730 1.00 97.88 94 HIS A C 1
ATOM 735 O O . HIS A 1 94 ? -1.191 -7.794 -8.850 1.00 97.88 94 HIS A O 1
ATOM 741 N N . ASN A 1 95 ? -0.829 -6.092 -7.425 1.00 97.38 95 ASN A N 1
ATOM 742 C CA . ASN A 1 95 ? -0.286 -5.176 -8.417 1.00 97.38 95 ASN A CA 1
ATOM 743 C C . ASN A 1 95 ? 1.038 -5.678 -9.003 1.00 97.38 95 ASN A C 1
ATOM 745 O O . ASN A 1 95 ? 1.191 -5.710 -10.227 1.00 97.38 95 ASN A O 1
ATOM 749 N N . ALA A 1 96 ? 1.951 -6.198 -8.177 1.00 98.12 96 ALA A N 1
ATOM 750 C CA . ALA A 1 96 ? 3.173 -6.842 -8.656 1.00 98.12 96 ALA A CA 1
ATOM 751 C C . ALA A 1 96 ? 2.876 -8.053 -9.559 1.00 98.12 96 ALA A C 1
ATOM 753 O O . ALA A 1 96 ? 3.481 -8.208 -10.623 1.00 98.12 96 ALA A O 1
ATOM 754 N N . SER A 1 97 ? 1.910 -8.894 -9.179 1.00 97.69 97 SER A N 1
ATOM 755 C CA . SER A 1 97 ? 1.516 -10.069 -9.969 1.00 97.69 97 SER A CA 1
ATOM 756 C C . SER A 1 97 ? 0.880 -9.684 -11.304 1.00 97.69 97 SER A C 1
ATOM 758 O O . SER A 1 97 ? 1.145 -10.333 -12.317 1.00 97.69 97 SER A O 1
ATOM 760 N N . THR A 1 98 ? 0.076 -8.620 -11.328 1.00 97.50 98 THR A N 1
ATOM 761 C CA . THR A 1 98 ? -0.512 -8.069 -12.555 1.00 97.50 98 THR A CA 1
ATOM 762 C C . THR A 1 98 ? 0.575 -7.563 -13.500 1.00 97.50 98 THR A C 1
ATOM 764 O O . THR A 1 98 ? 0.578 -7.939 -14.671 1.00 97.50 98 THR A O 1
ATOM 767 N N . ILE A 1 99 ? 1.564 -6.820 -12.988 1.00 97.12 99 ILE A N 1
ATOM 768 C CA . ILE A 1 99 ? 2.727 -6.374 -13.774 1.00 97.12 99 ILE A CA 1
ATOM 769 C C . ILE A 1 99 ? 3.462 -7.571 -14.385 1.00 97.12 99 ILE A C 1
ATOM 771 O O . ILE A 1 99 ? 3.714 -7.603 -15.589 1.00 97.12 99 ILE A O 1
ATOM 775 N N . LEU A 1 100 ? 3.778 -8.585 -13.578 1.00 97.44 100 LEU A N 1
ATOM 776 C CA . LEU A 1 100 ? 4.475 -9.789 -14.040 1.00 97.44 100 LEU A CA 1
ATOM 777 C C . LEU A 1 100 ? 3.679 -10.552 -15.106 1.00 97.44 100 LEU A C 1
ATOM 779 O O . LEU A 1 100 ? 4.254 -11.064 -16.069 1.00 97.44 100 LEU A O 1
ATOM 783 N N . ALA A 1 101 ? 2.356 -10.629 -14.954 1.00 97.38 101 ALA A N 1
ATOM 784 C CA . ALA A 1 101 ? 1.486 -11.263 -15.934 1.00 97.38 101 ALA A CA 1
ATOM 785 C C . ALA A 1 101 ? 1.453 -10.489 -17.261 1.00 97.38 101 ALA A C 1
ATOM 787 O O . ALA A 1 101 ? 1.489 -11.113 -18.323 1.00 97.38 101 ALA A O 1
ATOM 788 N N . ASP A 1 102 ? 1.424 -9.159 -17.210 1.00 96.69 102 ASP A N 1
ATOM 789 C CA . ASP A 1 102 ? 1.476 -8.295 -18.390 1.00 96.69 102 ASP A CA 1
ATOM 790 C C . ASP A 1 102 ? 2.813 -8.421 -19.126 1.00 96.69 102 ASP A C 1
ATOM 792 O O . ASP A 1 102 ? 2.830 -8.623 -20.341 1.00 96.69 102 ASP A O 1
ATOM 796 N N . LEU A 1 103 ? 3.930 -8.410 -18.392 1.00 95.69 103 LEU A N 1
ATOM 797 C CA . LEU A 1 103 ? 5.272 -8.617 -18.948 1.00 95.69 103 LEU A CA 1
ATOM 798 C C . LEU A 1 103 ? 5.420 -9.980 -19.626 1.00 95.69 103 LEU A C 1
ATOM 800 O O . LEU A 1 103 ? 6.097 -10.100 -20.640 1.00 95.69 103 LEU A O 1
ATOM 804 N N . LYS A 1 104 ? 4.761 -11.013 -19.094 1.00 94.81 104 LYS A N 1
ATOM 805 C CA . LYS A 1 104 ? 4.774 -12.352 -19.691 1.00 94.81 104 LYS A CA 1
ATOM 806 C C . LYS A 1 104 ? 3.958 -12.440 -20.986 1.00 94.81 104 LYS A C 1
ATOM 808 O O . LYS A 1 104 ? 4.233 -13.304 -21.816 1.00 94.81 104 LYS A O 1
ATOM 813 N N . ARG A 1 105 ? 2.910 -11.624 -21.130 1.00 95.19 105 ARG A N 1
ATOM 814 C CA . ARG A 1 105 ? 1.979 -11.668 -22.273 1.00 95.19 105 ARG A CA 1
ATOM 815 C C . ARG A 1 105 ? 2.364 -10.715 -23.400 1.00 95.19 105 ARG A C 1
ATOM 817 O O . ARG A 1 105 ? 1.932 -10.929 -24.530 1.00 95.19 105 ARG A O 1
ATOM 824 N N . THR A 1 106 ? 3.114 -9.662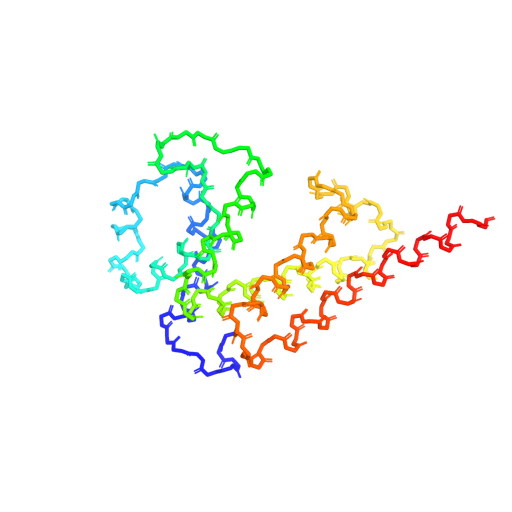 -23.094 1.00 94.19 106 THR A N 1
ATOM 825 C CA . THR A 1 106 ? 3.540 -8.668 -24.080 1.00 94.19 106 THR A CA 1
ATOM 826 C C . THR A 1 106 ? 4.739 -9.151 -24.899 1.00 94.19 106 THR A C 1
ATOM 828 O O . THR A 1 106 ? 5.573 -9.916 -24.421 1.00 94.19 106 THR A O 1
ATOM 831 N N . ILE A 1 107 ? 4.838 -8.666 -26.137 1.00 93.06 107 ILE A N 1
ATOM 832 C CA . ILE A 1 107 ? 6.038 -8.797 -26.984 1.00 93.06 107 ILE A CA 1
ATOM 833 C C . ILE A 1 107 ? 6.987 -7.610 -26.751 1.00 93.06 107 ILE A C 1
ATOM 835 O O . ILE A 1 107 ? 8.187 -7.723 -26.979 1.00 93.06 107 ILE A O 1
ATOM 839 N N . ASP A 1 108 ? 6.451 -6.490 -26.262 1.00 93.25 108 ASP A N 1
ATOM 840 C CA . ASP A 1 108 ? 7.183 -5.264 -25.952 1.00 93.25 108 ASP A CA 1
ATOM 841 C C . ASP A 1 108 ? 7.069 -4.961 -24.443 1.00 93.25 108 ASP A C 1
ATOM 843 O O . ASP A 1 108 ? 6.049 -4.414 -23.999 1.00 93.25 108 ASP A O 1
ATOM 847 N N . PRO A 1 109 ? 8.067 -5.350 -23.626 1.00 92.75 109 PRO A N 1
ATOM 848 C CA . PRO A 1 109 ? 8.100 -5.051 -22.196 1.00 92.75 109 PRO A CA 1
ATOM 849 C C . PRO A 1 109 ? 8.146 -3.554 -21.873 1.00 92.75 109 PRO A C 1
ATOM 851 O O . PRO A 1 109 ? 7.608 -3.144 -20.843 1.00 92.75 109 PRO A O 1
ATOM 854 N N . ASP A 1 110 ? 8.732 -2.725 -22.738 1.00 92.69 110 ASP A N 1
ATOM 855 C CA . ASP A 1 110 ? 8.855 -1.287 -22.490 1.00 92.69 110 ASP A CA 1
ATOM 856 C C . ASP A 1 110 ? 7.486 -0.601 -22.560 1.00 92.69 110 ASP A C 1
ATOM 858 O O . ASP A 1 110 ? 7.218 0.321 -21.790 1.00 92.69 110 ASP A O 1
ATOM 862 N N . SER A 1 111 ? 6.555 -1.130 -23.362 1.00 94.00 111 SER A N 1
ATOM 863 C CA . SER A 1 111 ? 5.147 -0.698 -23.351 1.00 94.00 111 SER A CA 1
ATOM 864 C C . SER A 1 111 ? 4.415 -0.966 -22.026 1.00 94.00 111 SER A C 1
ATOM 866 O O . SER A 1 111 ? 3.418 -0.306 -21.719 1.00 94.00 111 SER A O 1
ATOM 868 N N . VAL A 1 112 ? 4.866 -1.944 -21.231 1.00 95.56 112 VAL A N 1
ATOM 869 C CA . VAL A 1 112 ? 4.343 -2.182 -19.876 1.00 95.56 112 VAL A CA 1
ATOM 870 C C . VAL A 1 112 ? 4.964 -1.170 -18.927 1.00 95.56 112 VAL A C 1
ATOM 872 O O . VAL A 1 112 ? 4.243 -0.463 -18.225 1.00 95.56 112 VAL A O 1
ATOM 875 N N . TRP A 1 113 ? 6.292 -1.046 -18.949 1.00 95.25 113 TRP A N 1
ATOM 876 C CA . TRP A 1 113 ? 7.019 -0.148 -18.054 1.00 95.25 113 TRP A CA 1
ATOM 877 C C . TRP A 1 113 ? 6.701 1.331 -18.278 1.00 95.25 113 TRP A C 1
ATOM 879 O O . TRP A 1 113 ? 6.648 2.087 -17.310 1.00 95.25 113 TRP A O 1
ATOM 889 N N . GLY A 1 114 ? 6.417 1.737 -19.516 1.00 93.44 114 GLY A N 1
ATOM 890 C CA . GLY A 1 114 ? 6.051 3.109 -19.870 1.00 93.44 114 GLY A CA 1
ATOM 891 C C . GLY A 1 114 ? 4.724 3.590 -19.273 1.00 93.44 114 GLY A C 1
ATOM 892 O O . GLY A 1 114 ? 4.464 4.789 -19.268 1.00 93.44 114 GLY A O 1
ATOM 893 N N . ARG A 1 115 ? 3.891 2.687 -18.735 1.00 93.69 115 ARG A N 1
ATOM 894 C CA . ARG A 1 115 ? 2.651 3.046 -18.021 1.00 93.69 115 ARG A CA 1
ATOM 895 C C . ARG A 1 115 ? 2.917 3.540 -16.597 1.00 93.69 115 ARG A C 1
ATOM 897 O O . ARG A 1 115 ? 2.045 4.162 -15.997 1.00 93.69 115 ARG A O 1
ATOM 904 N N . PHE A 1 116 ? 4.095 3.250 -16.046 1.00 92.88 116 PHE A N 1
ATOM 905 C CA . PHE A 1 116 ? 4.448 3.589 -14.673 1.00 92.88 116 PHE A CA 1
ATOM 906 C C . PHE A 1 116 ? 5.230 4.896 -14.627 1.00 92.88 116 PHE A C 1
ATOM 908 O O . PHE A 1 116 ? 6.226 5.061 -15.328 1.00 92.88 116 PHE A O 1
ATOM 915 N N . HIS A 1 117 ? 4.819 5.804 -13.740 1.00 89.06 117 HIS A N 1
ATOM 916 C CA . HIS A 1 117 ? 5.408 7.140 -13.611 1.00 89.06 117 HIS A CA 1
ATOM 917 C C . HIS A 1 117 ? 6.932 7.121 -13.396 1.00 89.06 117 HIS A C 1
ATOM 919 O O . HIS A 1 117 ? 7.645 7.959 -13.941 1.00 89.06 117 HIS A O 1
ATOM 925 N N . TRP A 1 118 ? 7.447 6.139 -12.652 1.00 90.12 118 TRP A N 1
ATOM 926 C CA . TRP A 1 118 ? 8.883 5.996 -12.387 1.00 90.12 118 TRP A CA 1
ATOM 927 C C . TRP A 1 118 ? 9.587 4.960 -13.266 1.00 90.12 118 TRP A C 1
ATOM 929 O O . TRP A 1 118 ? 10.711 4.543 -12.964 1.00 90.12 118 TRP A O 1
ATOM 939 N N . GLY A 1 119 ? 8.918 4.511 -14.330 1.00 93.81 119 GLY A N 1
ATOM 940 C CA . GLY A 1 119 ? 9.398 3.447 -15.194 1.00 93.81 119 GLY A CA 1
ATOM 941 C C . GLY A 1 119 ? 9.709 2.164 -14.424 1.00 93.81 119 GLY A C 1
ATOM 942 O O . GLY A 1 119 ? 9.238 1.933 -13.307 1.00 93.81 119 GLY A O 1
ATOM 943 N N . LYS A 1 120 ? 10.537 1.319 -15.030 1.00 94.88 120 LYS A N 1
ATOM 944 C CA . LYS A 1 120 ? 10.885 -0.002 -14.509 1.00 94.88 120 LYS A CA 1
ATOM 945 C C . LYS A 1 120 ? 11.587 0.043 -13.155 1.00 94.88 120 LYS A C 1
ATOM 947 O O . LYS A 1 120 ? 11.048 -0.438 -12.162 1.00 94.88 120 LYS A O 1
ATOM 952 N N . ASP A 1 121 ? 12.778 0.637 -13.104 1.00 94.44 121 ASP A N 1
ATOM 953 C CA . ASP A 1 121 ? 13.617 0.541 -11.909 1.00 94.44 121 ASP A CA 1
ATOM 954 C C . ASP A 1 121 ? 13.015 1.293 -10.722 1.00 94.44 121 ASP A C 1
ATOM 956 O O . ASP A 1 121 ? 13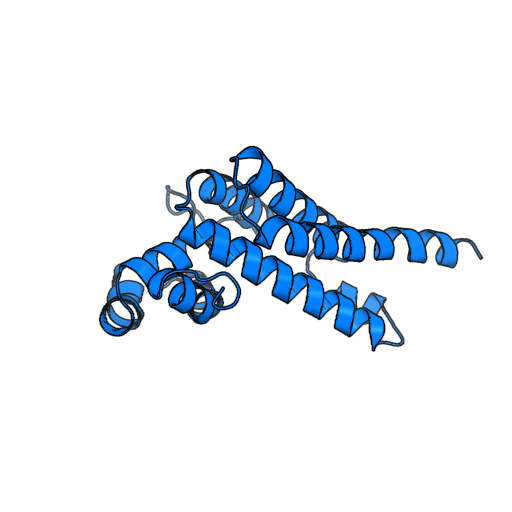.154 0.860 -9.581 1.00 94.44 121 ASP A O 1
ATOM 960 N N . GLY A 1 122 ? 12.320 2.407 -10.967 1.00 94.88 122 GLY A N 1
ATOM 961 C CA . GLY A 1 122 ? 11.614 3.125 -9.911 1.00 94.88 122 GLY A CA 1
ATOM 962 C C . GLY A 1 122 ? 10.452 2.320 -9.335 1.00 94.88 122 GLY A C 1
ATOM 963 O O . GLY A 1 122 ? 10.316 2.241 -8.116 1.00 94.88 122 GLY A O 1
ATOM 964 N N . THR A 1 123 ? 9.676 1.652 -10.192 1.00 95.75 123 THR A N 1
ATOM 965 C CA . THR A 1 123 ? 8.592 0.753 -9.766 1.00 95.75 123 THR A CA 1
ATOM 966 C C . THR A 1 123 ? 9.127 -0.431 -8.962 1.00 95.75 123 THR A C 1
ATOM 968 O O . THR A 1 123 ? 8.610 -0.732 -7.891 1.00 95.75 123 THR A O 1
ATOM 971 N N . ILE A 1 124 ? 10.201 -1.077 -9.420 1.00 97.12 124 ILE A N 1
ATOM 972 C CA . ILE A 1 124 ? 10.814 -2.209 -8.710 1.00 97.12 124 ILE A CA 1
ATOM 973 C C . ILE A 1 124 ? 11.357 -1.767 -7.346 1.00 97.12 124 ILE A C 1
ATOM 975 O O . ILE A 1 124 ? 11.052 -2.390 -6.326 1.00 97.12 124 ILE A O 1
ATOM 979 N N . ARG A 1 125 ? 12.095 -0.647 -7.300 1.00 96.75 125 ARG A N 1
ATOM 980 C CA . ARG A 1 125 ? 12.581 -0.073 -6.036 1.00 96.75 125 ARG A CA 1
ATOM 981 C C . ARG A 1 125 ? 11.438 0.269 -5.086 1.00 96.75 125 ARG A C 1
ATOM 983 O O . ARG A 1 125 ? 11.582 0.062 -3.887 1.00 96.75 125 ARG A O 1
ATOM 990 N N . TRP A 1 126 ? 10.315 0.772 -5.595 1.00 96.69 126 TRP A N 1
ATOM 991 C CA . TRP A 1 126 ? 9.134 1.054 -4.781 1.00 96.69 126 TRP A CA 1
ATOM 992 C C . TRP A 1 126 ? 8.623 -0.200 -4.059 1.00 96.69 126 TRP A C 1
ATOM 994 O O . TRP A 1 126 ? 8.497 -0.186 -2.834 1.00 96.69 126 TRP A O 1
ATOM 1004 N N . TYR A 1 127 ? 8.413 -1.303 -4.781 1.00 97.94 127 TYR A N 1
ATOM 1005 C CA . TYR A 1 127 ? 7.955 -2.555 -4.171 1.00 97.94 127 TYR A CA 1
ATOM 1006 C C . TYR A 1 127 ? 8.964 -3.129 -3.164 1.00 97.94 127 TYR A C 1
ATOM 1008 O O . TYR A 1 127 ? 8.557 -3.609 -2.103 1.00 97.94 127 TYR A O 1
ATOM 1016 N N . ARG A 1 128 ? 10.274 -3.024 -3.438 1.00 98.06 128 ARG A N 1
ATOM 1017 C CA . ARG A 1 128 ? 11.325 -3.409 -2.479 1.00 98.06 128 ARG A CA 1
ATOM 1018 C C . ARG A 1 128 ? 11.252 -2.580 -1.193 1.00 98.06 128 ARG A C 1
ATOM 1020 O O . ARG A 1 128 ? 11.225 -3.162 -0.112 1.00 98.06 128 ARG A O 1
ATOM 1027 N N . ARG A 1 129 ? 11.130 -1.250 -1.301 1.00 97.75 129 ARG A N 1
ATOM 1028 C CA . ARG A 1 129 ? 10.995 -0.344 -0.143 1.00 97.75 129 ARG A CA 1
ATOM 1029 C C . ARG A 1 129 ? 9.749 -0.644 0.688 1.00 97.75 129 ARG A C 1
ATOM 1031 O O . ARG A 1 129 ? 9.816 -0.591 1.912 1.00 97.75 129 ARG A O 1
ATOM 1038 N N . LEU A 1 130 ? 8.622 -0.951 0.043 1.00 97.69 130 LEU A N 1
ATOM 1039 C CA . LEU A 1 130 ? 7.385 -1.323 0.733 1.00 97.69 130 LEU A CA 1
ATOM 1040 C C . LEU A 1 130 ? 7.551 -2.630 1.520 1.00 97.69 130 LEU A C 1
ATOM 1042 O O . LEU A 1 130 ? 7.192 -2.697 2.696 1.00 97.69 130 LEU A O 1
ATOM 1046 N N . TYR A 1 131 ? 8.138 -3.650 0.891 1.00 98.19 131 TYR A N 1
ATOM 1047 C CA . TYR A 1 131 ? 8.423 -4.930 1.536 1.00 98.19 131 TYR A CA 1
ATOM 1048 C C . TYR A 1 131 ? 9.360 -4.777 2.743 1.00 98.19 131 TYR A C 1
ATOM 1050 O O . TYR A 1 131 ? 9.050 -5.270 3.828 1.00 98.19 131 TYR A O 1
ATOM 1058 N N . GLU A 1 132 ? 10.468 -4.049 2.581 1.00 97.38 132 GLU A N 1
ATOM 1059 C CA . GLU A 1 132 ? 11.415 -3.752 3.665 1.00 97.38 132 GLU A CA 1
ATOM 1060 C C . GLU A 1 132 ? 10.748 -2.971 4.794 1.00 97.38 132 GLU A C 1
ATOM 1062 O O . GLU A 1 132 ? 10.881 -3.338 5.959 1.00 97.38 132 GLU A O 1
ATOM 1067 N N . ARG A 1 133 ? 9.941 -1.956 4.458 1.00 96.88 133 ARG A N 1
ATOM 1068 C CA . ARG A 1 133 ? 9.212 -1.171 5.454 1.00 96.88 133 ARG A CA 1
ATOM 1069 C C . ARG A 1 133 ? 8.307 -2.049 6.309 1.00 96.88 133 ARG A C 1
ATOM 1071 O O . ARG A 1 133 ? 8.293 -1.874 7.519 1.00 96.88 133 ARG A O 1
ATOM 1078 N N . LEU A 1 134 ? 7.564 -2.982 5.719 1.00 96.50 134 LEU A N 1
ATOM 1079 C CA . LEU A 1 134 ? 6.717 -3.902 6.483 1.00 96.50 134 LEU A CA 1
ATOM 1080 C C . LEU A 1 134 ? 7.553 -4.822 7.392 1.00 96.50 134 LEU A C 1
ATOM 1082 O O . LEU A 1 134 ? 7.207 -5.010 8.562 1.00 96.50 134 LEU A O 1
ATOM 1086 N N . LEU A 1 135 ? 8.679 -5.344 6.895 1.00 95.38 135 LEU A N 1
ATOM 1087 C CA . LEU A 1 135 ? 9.587 -6.181 7.688 1.00 95.38 135 LEU A CA 1
ATOM 1088 C C . LEU A 1 135 ? 10.197 -5.439 8.881 1.00 95.38 135 LEU A C 1
ATOM 1090 O O . LEU A 1 135 ? 10.201 -5.978 9.990 1.00 95.38 135 LEU A O 1
ATOM 1094 N N . ASP A 1 136 ? 10.669 -4.210 8.671 1.00 94.88 136 ASP A N 1
ATOM 1095 C CA . ASP A 1 136 ? 11.303 -3.379 9.701 1.00 94.88 136 ASP A CA 1
ATOM 1096 C C . ASP A 1 136 ? 10.360 -3.087 10.873 1.00 94.88 136 ASP A C 1
ATOM 1098 O O . ASP A 1 136 ? 10.793 -2.883 12.005 1.00 94.88 136 ASP A O 1
ATOM 1102 N N . GLN A 1 137 ? 9.051 -3.106 10.619 1.00 91.75 137 GLN A N 1
ATOM 1103 C CA . GLN A 1 137 ? 8.009 -2.902 11.629 1.00 91.75 137 GLN A CA 1
ATOM 1104 C C . GLN A 1 137 ? 7.605 -4.199 12.332 1.00 91.75 137 GLN A C 1
ATOM 1106 O O . GLN A 1 137 ? 6.639 -4.233 13.093 1.00 91.75 137 GLN A O 1
ATOM 1111 N N . GLY A 1 138 ? 8.337 -5.285 12.079 1.00 91.69 138 GLY A N 1
ATOM 1112 C CA . GLY A 1 138 ? 8.087 -6.586 12.676 1.00 91.69 138 GLY A CA 1
ATOM 1113 C C . GLY A 1 138 ? 6.844 -7.282 12.128 1.00 91.69 138 GLY A C 1
ATOM 1114 O O . GLY A 1 138 ? 6.391 -8.251 12.742 1.00 91.69 138 GLY A O 1
ATOM 1115 N N . PHE A 1 139 ? 6.302 -6.844 10.985 1.00 95.38 139 PHE A N 1
ATOM 1116 C CA . PHE A 1 139 ? 5.163 -7.503 10.354 1.00 95.38 139 PHE A CA 1
ATOM 1117 C C . PHE A 1 139 ? 5.610 -8.840 9.749 1.00 95.38 139 PHE A C 1
ATOM 1119 O O . PHE A 1 139 ? 6.078 -8.925 8.618 1.00 95.38 139 PHE A O 1
ATOM 1126 N N . LYS A 1 140 ? 5.496 -9.911 10.540 1.00 93.56 140 LYS A N 1
ATOM 1127 C CA . LYS A 1 140 ? 5.938 -11.279 10.200 1.00 93.56 140 LYS A CA 1
ATOM 1128 C C . LYS A 1 140 ? 4.780 -12.181 9.766 1.00 93.56 140 LYS A C 1
ATOM 1130 O O . LYS A 1 140 ? 4.795 -13.389 9.997 1.00 93.56 140 LYS A O 1
ATOM 1135 N N . ALA A 1 141 ? 3.745 -11.587 9.182 1.00 96.06 141 ALA A N 1
ATOM 1136 C CA . ALA A 1 141 ? 2.569 -12.304 8.717 1.00 96.06 141 ALA A CA 1
ATOM 1137 C C . ALA A 1 141 ? 2.903 -13.271 7.560 1.00 96.06 141 ALA A C 1
ATOM 1139 O O . ALA A 1 141 ? 3.756 -12.951 6.730 1.00 96.06 141 ALA A O 1
ATOM 1140 N N . PRO A 1 142 ? 2.194 -14.411 7.420 1.00 97.44 142 PRO A N 1
ATOM 1141 C CA . PRO A 1 142 ? 2.440 -15.376 6.341 1.00 97.44 142 PRO A CA 1
ATOM 1142 C C . PRO A 1 142 ? 2.369 -14.802 4.916 1.00 97.44 142 PRO A C 1
ATOM 1144 O O . PRO A 1 142 ? 3.021 -15.324 4.014 1.00 97.44 142 PRO A O 1
ATOM 1147 N N . ILE A 1 143 ? 1.612 -13.720 4.702 1.00 98.12 143 ILE A N 1
ATOM 1148 C CA . ILE A 1 143 ? 1.516 -13.026 3.406 1.00 98.12 143 ILE A CA 1
ATOM 1149 C C . ILE A 1 143 ? 2.842 -12.423 2.940 1.00 98.12 143 ILE A C 1
ATOM 1151 O O . ILE A 1 143 ? 3.065 -12.289 1.741 1.00 98.12 143 ILE A O 1
ATOM 1155 N N . MET A 1 144 ? 3.755 -12.123 3.868 1.00 98.31 144 MET A N 1
ATOM 1156 C CA . MET A 1 144 ? 5.053 -11.540 3.532 1.00 98.31 144 MET A CA 1
ATOM 1157 C C . MET A 1 144 ? 5.917 -12.477 2.693 1.00 98.31 144 MET A C 1
ATOM 1159 O O . MET A 1 144 ? 6.727 -12.001 1.907 1.00 98.31 144 MET A O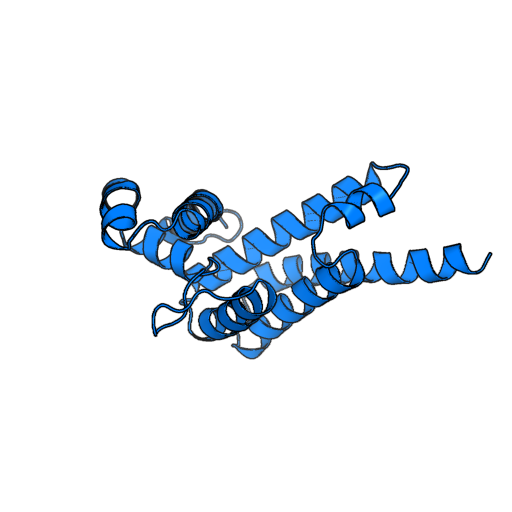 1
ATOM 1163 N N . HIS A 1 145 ? 5.720 -13.793 2.797 1.00 98.12 145 HIS A N 1
ATOM 1164 C CA . HIS A 1 145 ? 6.398 -14.738 1.914 1.00 98.12 145 HIS A CA 1
ATOM 1165 C C . HIS A 1 145 ? 5.940 -14.575 0.455 1.00 98.12 145 HIS A C 1
ATOM 1167 O O . HIS A 1 145 ? 6.773 -14.512 -0.444 1.00 98.12 145 HIS A O 1
ATOM 1173 N N . GLU A 1 146 ? 4.629 -14.459 0.213 1.00 98.25 146 GLU A N 1
ATOM 1174 C CA . GLU A 1 146 ? 4.078 -14.244 -1.136 1.00 98.25 146 GLU A CA 1
ATOM 1175 C C . GLU A 1 146 ? 4.495 -12.871 -1.688 1.00 98.25 146 GLU A C 1
ATOM 1177 O O . GLU A 1 146 ? 4.903 -12.771 -2.846 1.00 98.25 146 GLU A O 1
ATOM 1182 N N . LEU A 1 147 ? 4.499 -11.832 -0.843 1.00 98.56 147 LEU A N 1
ATOM 1183 C CA . LEU A 1 147 ? 4.999 -10.511 -1.230 1.00 98.56 147 LEU A CA 1
ATOM 1184 C C . LEU A 1 147 ? 6.486 -10.557 -1.598 1.00 98.56 147 LEU A C 1
ATOM 1186 O O . LEU A 1 147 ? 6.855 -10.072 -2.663 1.00 98.56 147 LEU A O 1
ATOM 1190 N N . GLY A 1 148 ? 7.331 -11.182 -0.775 1.00 98.44 148 GLY A N 1
ATOM 1191 C CA . GLY A 1 148 ? 8.761 -11.326 -1.058 1.00 98.44 148 GLY A CA 1
ATOM 1192 C C . GLY A 1 148 ? 9.020 -12.019 -2.399 1.00 98.44 148 GLY A C 1
ATOM 1193 O O . GLY A 1 148 ? 9.792 -11.518 -3.213 1.00 98.44 148 GLY A O 1
ATOM 1194 N N . GLN A 1 149 ? 8.293 -13.104 -2.686 1.00 98.50 149 GLN A N 1
ATOM 1195 C CA . GLN A 1 149 ? 8.382 -13.806 -3.971 1.00 98.50 149 GLN A CA 1
ATOM 1196 C C . GLN A 1 149 ? 7.991 -12.922 -5.164 1.00 98.50 149 GLN A C 1
ATOM 1198 O O . GLN A 1 149 ? 8.636 -12.990 -6.215 1.00 98.50 149 GLN A O 1
ATOM 1203 N N . ALA A 1 150 ? 6.950 -12.098 -5.018 1.00 98.25 150 ALA A N 1
ATOM 1204 C CA . ALA A 1 150 ? 6.524 -11.164 -6.057 1.00 98.25 150 ALA A CA 1
ATOM 1205 C C . ALA A 1 150 ? 7.571 -10.060 -6.296 1.00 98.25 150 ALA A C 1
ATOM 1207 O O . ALA A 1 150 ? 7.896 -9.770 -7.449 1.00 98.25 150 ALA A O 1
ATOM 1208 N N . VAL A 1 151 ? 8.152 -9.499 -5.228 1.00 98.31 151 VAL A N 1
ATOM 1209 C CA . VAL A 1 151 ? 9.225 -8.491 -5.317 1.00 98.31 151 VAL A CA 1
ATOM 1210 C C . VAL A 1 151 ? 10.461 -9.064 -6.010 1.00 98.31 151 VAL A C 1
ATOM 1212 O O . VAL A 1 151 ? 10.948 -8.483 -6.975 1.00 98.31 151 VAL A O 1
ATOM 1215 N N . GLU A 1 152 ? 10.929 -10.240 -5.592 1.00 98.25 152 GLU A N 1
ATOM 1216 C CA . GLU A 1 152 ? 12.074 -10.906 -6.224 1.00 98.25 152 GLU A CA 1
ATOM 1217 C C . GLU A 1 152 ? 11.810 -11.231 -7.703 1.00 98.25 152 GLU A C 1
ATOM 1219 O O . GLU A 1 152 ? 12.708 -11.169 -8.543 1.00 98.25 152 GLU A O 1
ATOM 1224 N N . ALA A 1 153 ? 10.572 -11.590 -8.057 1.00 97.56 153 ALA A N 1
ATOM 1225 C CA . ALA A 1 153 ? 10.199 -11.833 -9.446 1.00 97.56 153 ALA A CA 1
ATOM 1226 C C . ALA A 1 153 ? 10.238 -10.564 -10.303 1.00 97.56 153 ALA A C 1
ATOM 1228 O O . ALA A 1 153 ? 10.638 -10.644 -11.469 1.00 97.56 153 ALA A O 1
ATOM 1229 N N . LEU A 1 154 ? 9.851 -9.417 -9.740 1.00 96.38 154 LEU A N 1
ATOM 1230 C CA . LEU A 1 154 ? 9.979 -8.117 -10.393 1.00 96.38 154 LEU A CA 1
ATOM 1231 C C . LEU A 1 154 ? 11.450 -7.727 -10.577 1.00 96.38 154 LEU A C 1
ATOM 1233 O O . LEU A 1 154 ? 11.831 -7.307 -11.664 1.00 96.38 154 LEU A O 1
ATOM 1237 N N . GLU A 1 155 ? 12.296 -7.928 -9.571 1.00 96.25 155 GLU A N 1
ATOM 1238 C CA . GLU A 1 155 ? 13.728 -7.606 -9.651 1.00 96.25 155 GLU A CA 1
ATOM 1239 C C . GLU A 1 155 ? 14.469 -8.407 -10.720 1.00 96.25 155 GLU A C 1
ATOM 1241 O O . GLU A 1 155 ? 15.271 -7.843 -11.466 1.00 96.25 155 GLU A O 1
ATOM 1246 N N . ARG A 1 156 ? 14.125 -9.689 -10.892 1.00 94.75 156 ARG A N 1
ATOM 1247 C CA . ARG A 1 156 ? 14.661 -10.507 -11.993 1.00 94.75 156 ARG A CA 1
ATOM 1248 C C . ARG A 1 156 ? 14.371 -9.910 -13.374 1.00 94.75 156 ARG A C 1
ATOM 1250 O O . ARG A 1 156 ? 15.120 -10.160 -14.316 1.00 94.75 156 ARG A O 1
ATOM 1257 N N . GLN A 1 157 ? 13.325 -9.091 -13.525 1.00 89.38 157 GLN A N 1
ATOM 1258 C CA . GLN A 1 157 ? 13.068 -8.391 -14.788 1.00 89.38 157 GLN A CA 1
ATOM 1259 C C . GLN A 1 157 ? 14.150 -7.351 -15.091 1.00 89.38 157 GLN A C 1
ATOM 1261 O O . GLN A 1 157 ? 14.468 -7.145 -16.265 1.00 89.38 157 GLN A O 1
ATOM 1266 N N . SER A 1 158 ? 14.727 -6.693 -14.078 1.00 77.56 158 SER A N 1
ATOM 1267 C CA . SER A 1 158 ? 15.852 -5.763 -14.259 1.00 77.56 158 SER A CA 1
ATOM 1268 C C . SER A 1 158 ? 17.102 -6.475 -14.758 1.00 77.56 158 SER A C 1
ATOM 1270 O O . SER A 1 158 ? 17.728 -5.980 -15.688 1.00 77.56 158 SER A O 1
ATOM 1272 N N . GLU A 1 159 ? 17.389 -7.674 -14.259 1.00 74.50 159 GLU A N 1
ATOM 1273 C CA . GLU A 1 159 ? 18.559 -8.467 -14.662 1.00 74.50 159 GLU A CA 1
ATOM 1274 C C . GLU A 1 159 ? 18.481 -8.971 -16.114 1.00 74.50 159 GLU A C 1
ATOM 1276 O O . GLU A 1 159 ? 19.471 -8.919 -16.845 1.00 74.50 159 GLU A O 1
ATOM 1281 N N . ILE A 1 160 ? 17.298 -9.409 -16.562 1.00 64.69 160 ILE A N 1
ATOM 1282 C CA . ILE A 1 160 ? 17.094 -9.956 -17.917 1.00 64.69 160 ILE A CA 1
ATOM 1283 C C . ILE A 1 160 ? 17.352 -8.897 -19.002 1.00 64.69 160 ILE A C 1
ATOM 1285 O O . ILE A 1 160 ? 17.936 -9.198 -20.041 1.00 64.69 160 ILE A O 1
ATOM 1289 N N . HIS A 1 161 ? 16.960 -7.645 -18.765 1.00 55.28 161 HIS A N 1
ATOM 1290 C CA . HIS A 1 161 ? 17.122 -6.575 -19.754 1.00 55.28 161 HIS A CA 1
ATOM 1291 C C . HIS A 1 161 ? 18.581 -6.110 -19.880 1.00 55.28 161 HIS A C 1
ATOM 1293 O O . HIS A 1 161 ? 19.031 -5.811 -20.982 1.00 55.28 161 HIS A O 1
ATOM 1299 N N . THR A 1 162 ? 19.354 -6.129 -18.790 1.00 57.62 162 THR A N 1
ATOM 1300 C CA . THR A 1 162 ? 20.790 -5.798 -18.823 1.00 57.62 162 THR A CA 1
ATOM 1301 C C . THR A 1 162 ? 21.580 -6.770 -19.706 1.00 57.62 162 THR A C 1
ATOM 1303 O O . THR A 1 162 ? 22.539 -6.369 -20.355 1.00 57.62 162 THR A O 1
ATOM 1306 N N . LEU A 1 163 ? 21.159 -8.037 -19.788 1.00 53.28 163 LEU A N 1
ATOM 1307 C CA . LEU A 1 163 ? 21.776 -9.039 -20.665 1.00 53.28 163 LEU A CA 1
ATOM 1308 C C . LEU A 1 163 ? 21.360 -8.877 -22.139 1.00 53.28 163 LEU A C 1
ATOM 1310 O O . LEU A 1 163 ? 22.188 -9.082 -23.025 1.00 53.28 163 LEU A O 1
ATOM 1314 N N . SER A 1 164 ? 20.116 -8.471 -22.420 1.00 54.19 164 SER A N 1
ATOM 1315 C CA . SER A 1 164 ? 19.643 -8.232 -23.794 1.00 54.19 164 SER A CA 1
ATOM 1316 C C . SER A 1 164 ? 20.152 -6.927 -24.417 1.00 54.19 164 SER A C 1
ATOM 1318 O O . SER A 1 164 ? 20.296 -6.877 -25.631 1.00 54.19 164 SER A O 1
ATOM 1320 N N . SER A 1 165 ? 20.477 -5.901 -23.625 1.00 51.38 165 SER A N 1
ATOM 1321 C CA . SER A 1 165 ? 21.002 -4.617 -24.132 1.00 51.38 165 SER A CA 1
ATOM 1322 C C . SER A 1 165 ? 22.513 -4.619 -24.430 1.00 51.38 165 SER A C 1
ATOM 1324 O O . SER A 1 165 ? 23.057 -3.607 -24.870 1.00 51.38 165 SER A O 1
ATOM 1326 N N . HIS A 1 166 ? 23.203 -5.741 -24.193 1.00 46.00 166 HIS A N 1
ATOM 1327 C CA . HIS A 1 166 ? 24.638 -5.926 -24.455 1.00 46.00 166 HIS A CA 1
ATOM 1328 C C . HIS A 1 166 ? 24.949 -6.935 -25.579 1.00 46.00 166 HIS A C 1
ATOM 1330 O O . HIS A 1 166 ? 26.110 -7.315 -25.738 1.00 46.00 166 HIS A O 1
ATOM 1336 N N . THR A 1 167 ? 23.945 -7.355 -26.356 1.00 38.50 167 THR A N 1
ATOM 1337 C CA . THR A 1 167 ? 24.110 -8.231 -27.534 1.00 38.50 167 THR A CA 1
ATOM 1338 C C . THR A 1 167 ? 23.682 -7.496 -28.796 1.00 38.50 167 THR A C 1
ATOM 1340 O O . THR A 1 167 ? 24.377 -7.649 -29.824 1.00 38.50 167 THR A O 1
#